Protein AF-A0A4Y7WHW5-F1 (afdb_monomer)

Radius of gyration: 19.83 Å; Cα contacts (8 Å, |Δi|>4): 34; chains: 1; bounding box: 38×21×65 Å

Mean predicted aligned error: 13.25 Å

Secondary structure (DSSP, 8-state):
--------TTTT----TT-STT--GGGGGGEETTEE---HHHHHHHHHHHT--

InterPro domains:
  IPR025413 YpzG-like protein [PF14139] (1-53)

Solvent-accessible surface area (backbone atoms only — not comparable to full-atom values): 3543 Å² total; per-residue (Å²): 138,84,83,83,75,81,75,60,81,72,74,75,70,73,72,67,87,48,78,41,97,71,29,46,80,94,50,44,82,44,34,54,96,26,38,85,40,89,36,71,67,56,57,50,48,53,56,53,54,65,72,76,112

Foldseek 3Di:
DDDPDPPDPVVPPDDPLQPDPQADPVCNQCDDSNHRHHDPVVVVVVVVVVVVD

Organism: NCBI:txid300825

Sequence (53 aa):
MGKEKSQSRFSSLYQDPFMSPRANSKHAFHQVNGETQQSQHNIVLEAQMRKRT

pLDDT: mean 71.89, std 12.62, range [40.75, 94.5]

Structure (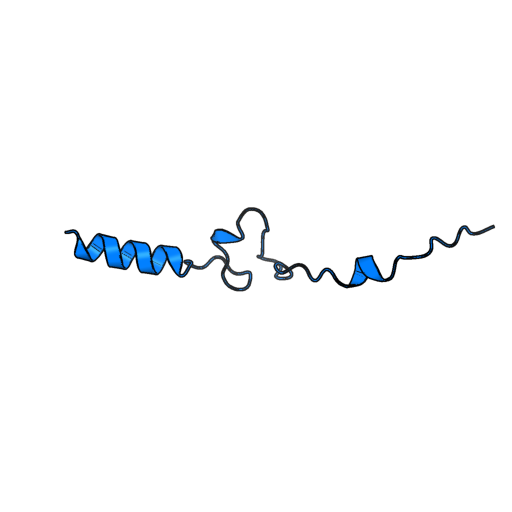mmCIF, N/CA/C/O backbone):
data_AF-A0A4Y7WHW5-F1
#
_entry.id   AF-A0A4Y7WHW5-F1
#
loop_
_atom_site.group_PDB
_atom_site.id
_atom_site.type_symbol
_atom_site.label_atom_id
_atom_site.label_alt_id
_atom_site.label_comp_id
_atom_site.label_asym_id
_atom_site.label_entity_id
_atom_site.label_seq_id
_atom_site.pdbx_PDB_ins_code
_atom_site.Cartn_x
_atom_site.Cartn_y
_atom_site.Cartn_z
_atom_site.occupancy
_atom_site.B_iso_or_equiv
_atom_site.auth_seq_id
_atom_site.auth_comp_id
_atom_site.auth_asym_id
_atom_site.auth_atom_id
_atom_site.pdbx_PDB_model_num
ATOM 1 N N . MET A 1 1 ? 27.846 -11.332 -42.213 1.00 40.75 1 MET A N 1
ATOM 2 C CA . MET A 1 1 ? 27.049 -12.549 -41.944 1.00 40.75 1 MET A CA 1
ATOM 3 C C . MET A 1 1 ? 26.347 -12.370 -40.605 1.00 40.75 1 MET A C 1
ATOM 5 O O . MET A 1 1 ? 26.972 -12.544 -39.566 1.00 40.75 1 MET A O 1
ATOM 9 N N . GLY A 1 2 ? 25.110 -11.870 -40.629 1.00 47.41 2 GLY A N 1
ATOM 10 C CA . GLY A 1 2 ? 24.340 -11.540 -39.427 1.00 47.41 2 GLY A CA 1
ATOM 11 C C . GLY A 1 2 ? 23.687 -12.784 -38.831 1.00 47.41 2 GLY A C 1
ATOM 12 O O . GLY A 1 2 ? 23.123 -13.590 -39.563 1.00 47.41 2 GLY A O 1
ATOM 13 N N . LYS A 1 3 ? 23.784 -12.958 -37.510 1.00 56.12 3 LYS A N 1
ATOM 14 C CA . LYS A 1 3 ? 22.994 -13.960 -36.789 1.00 56.12 3 LYS A CA 1
ATOM 15 C C . LYS A 1 3 ? 21.697 -13.308 -36.338 1.00 56.12 3 LYS A C 1
ATOM 17 O O . LYS A 1 3 ? 21.700 -12.511 -35.402 1.00 56.12 3 LYS A O 1
ATOM 22 N N . GLU A 1 4 ? 20.605 -13.647 -37.006 1.00 61.12 4 GLU A N 1
ATOM 23 C CA . GLU A 1 4 ? 19.268 -13.245 -36.589 1.00 61.12 4 GLU A CA 1
ATOM 24 C C . GLU A 1 4 ? 18.897 -14.045 -35.339 1.00 61.12 4 GLU A C 1
ATOM 26 O O . GLU A 1 4 ? 18.667 -15.254 -35.378 1.00 61.12 4 GLU A O 1
ATOM 31 N N . LYS A 1 5 ? 18.926 -13.375 -34.185 1.00 59.94 5 LYS A N 1
ATOM 32 C CA . LYS A 1 5 ? 18.405 -13.932 -32.939 1.00 59.94 5 LYS A CA 1
ATOM 33 C C . LYS A 1 5 ? 16.888 -13.912 -33.067 1.00 59.94 5 LYS A C 1
ATOM 35 O O . LYS A 1 5 ? 16.296 -12.837 -33.030 1.00 59.94 5 LYS A O 1
ATOM 40 N N . SER A 1 6 ? 16.270 -15.080 -33.229 1.00 60.69 6 SER A N 1
ATOM 41 C CA . SER A 1 6 ? 14.816 -15.217 -33.215 1.00 60.69 6 SER A CA 1
ATOM 42 C C . SER A 1 6 ? 14.294 -14.708 -31.870 1.00 60.69 6 SER A C 1
ATOM 44 O O . SER A 1 6 ? 14.397 -15.401 -30.854 1.00 60.69 6 SER A O 1
ATOM 46 N N . GLN A 1 7 ? 13.800 -13.470 -31.833 1.00 60.28 7 GLN A N 1
ATOM 47 C CA . GLN A 1 7 ? 13.169 -12.931 -30.639 1.00 60.28 7 GLN A CA 1
ATOM 48 C C . GLN A 1 7 ? 11.901 -13.742 -30.379 1.00 60.28 7 GLN A C 1
ATOM 50 O O . GLN A 1 7 ? 10.934 -13.711 -31.139 1.00 60.28 7 GLN A O 1
ATOM 55 N N . SER A 1 8 ? 11.962 -14.545 -29.321 1.00 58.84 8 SER A N 1
ATOM 56 C CA . SER A 1 8 ? 10.836 -15.272 -28.757 1.00 58.84 8 SER A CA 1
ATOM 57 C C . SER A 1 8 ? 9.668 -14.306 -28.556 1.00 58.84 8 SER A C 1
ATOM 59 O O . SER A 1 8 ?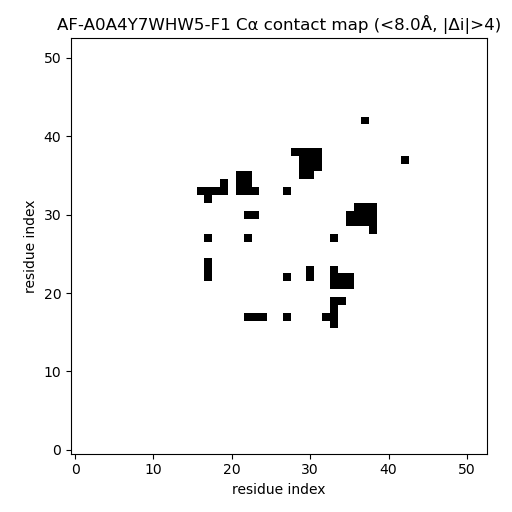 9.771 -13.365 -27.773 1.00 58.84 8 SER A O 1
ATOM 61 N N . ARG A 1 9 ? 8.533 -14.548 -29.226 1.00 57.50 9 ARG A N 1
ATOM 62 C CA . ARG A 1 9 ? 7.312 -13.734 -29.065 1.00 57.50 9 ARG A CA 1
ATOM 63 C C . ARG A 1 9 ? 6.774 -13.721 -27.623 1.00 57.50 9 ARG A C 1
ATOM 65 O O . ARG A 1 9 ? 5.884 -12.939 -27.314 1.00 57.50 9 ARG A O 1
ATOM 72 N N . PHE A 1 10 ? 7.315 -14.564 -26.742 1.00 56.03 10 PHE A N 1
ATOM 73 C CA . PHE A 1 10 ? 6.939 -14.651 -25.333 1.00 56.03 10 PHE A CA 1
ATOM 74 C C . PHE A 1 10 ? 7.661 -13.637 -24.437 1.00 56.03 10 PHE A C 1
ATOM 76 O O . PHE A 1 10 ? 7.185 -13.381 -23.336 1.00 56.03 10 PHE A O 1
ATOM 83 N N . SER A 1 11 ? 8.759 -13.010 -24.880 1.00 56.78 11 SER A N 1
ATOM 84 C CA . SER A 1 11 ? 9.428 -11.971 -24.077 1.00 56.78 11 SER A CA 1
ATOM 85 C C . SER A 1 11 ? 8.679 -10.633 -24.065 1.00 56.78 11 SER A C 1
ATOM 87 O O . SER A 1 11 ? 9.016 -9.760 -23.276 1.00 56.78 11 SER A O 1
ATOM 89 N N . SER A 1 12 ? 7.678 -10.459 -24.934 1.00 57.19 12 SER A N 1
ATOM 90 C CA . SER A 1 12 ? 6.950 -9.194 -25.122 1.00 57.19 12 SER A CA 1
ATOM 91 C C . SER A 1 12 ? 5.618 -9.113 -24.362 1.00 57.19 12 SER A C 1
ATOM 93 O O . SER A 1 12 ? 4.933 -8.099 -24.467 1.00 57.19 12 SER A O 1
ATOM 95 N N . LEU A 1 13 ? 5.220 -10.165 -23.636 1.00 63.72 13 LEU A N 1
ATOM 96 C CA . LEU A 1 13 ? 3.946 -10.199 -22.899 1.00 63.72 13 LEU A CA 1
ATOM 97 C C . LEU A 1 13 ? 4.090 -9.834 -21.418 1.00 63.72 13 LEU A C 1
ATOM 99 O O . LEU A 1 13 ? 3.085 -9.637 -20.740 1.00 63.72 13 LEU A O 1
ATOM 103 N N . TYR A 1 14 ? 5.320 -9.745 -20.905 1.00 68.12 14 TYR A N 1
ATOM 104 C CA . TYR A 1 14 ? 5.550 -9.295 -19.539 1.00 68.12 14 TYR A CA 1
ATOM 105 C C . TYR A 1 14 ? 5.408 -7.771 -19.487 1.00 68.12 14 TYR A C 1
ATOM 107 O O . TYR A 1 14 ? 6.355 -7.036 -19.762 1.00 68.12 14 TYR A O 1
ATOM 115 N N . GLN A 1 15 ? 4.200 -7.297 -19.176 1.00 68.62 15 GLN A N 1
ATOM 116 C CA . GLN A 1 15 ? 4.013 -5.932 -18.702 1.00 68.62 15 GLN A CA 1
ATOM 117 C C . GLN A 1 15 ? 4.379 -5.899 -17.226 1.00 68.62 15 GLN A C 1
ATOM 119 O O . GLN A 1 15 ? 3.710 -6.515 -16.397 1.00 68.62 15 GLN A O 1
ATOM 124 N N . ASP A 1 16 ? 5.467 -5.204 -16.915 1.00 69.06 16 ASP A N 1
ATOM 125 C CA . ASP A 1 16 ? 5.833 -4.945 -15.533 1.00 69.06 16 ASP A CA 1
ATOM 126 C C . ASP A 1 16 ? 4.689 -4.148 -14.871 1.00 69.06 16 ASP A C 1
ATOM 128 O O . ASP A 1 16 ? 4.298 -3.096 -15.382 1.00 69.06 16 ASP A O 1
ATOM 132 N N . PRO A 1 17 ? 4.114 -4.609 -13.751 1.00 64.06 17 PRO A N 1
ATOM 133 C CA . PRO A 1 17 ? 3.115 -3.830 -13.021 1.00 64.06 17 PRO A CA 1
ATOM 134 C C . PRO A 1 17 ? 3.684 -2.519 -12.439 1.00 64.06 17 PRO A C 1
ATOM 136 O O . PRO A 1 17 ? 2.924 -1.674 -11.969 1.00 64.06 17 PRO A O 1
ATOM 139 N N . PHE A 1 18 ? 5.006 -2.319 -12.488 1.00 65.06 18 PHE A N 1
ATOM 140 C CA . PHE A 1 18 ? 5.733 -1.167 -11.956 1.00 65.06 18 PHE A CA 1
ATOM 141 C C . PHE A 1 18 ? 6.280 -0.234 -13.057 1.00 65.06 18 PHE A C 1
ATOM 143 O O . PHE A 1 18 ? 7.389 0.276 -12.950 1.00 65.06 18 PHE A O 1
ATOM 150 N N . MET A 1 19 ? 5.505 0.043 -14.114 1.00 65.69 19 MET A N 1
ATOM 151 C CA . MET A 1 19 ? 5.909 0.973 -15.196 1.00 65.69 19 MET A CA 1
ATOM 152 C C . MET A 1 19 ? 5.901 2.463 -14.811 1.00 65.69 19 MET A C 1
ATOM 154 O O . MET A 1 19 ? 6.321 3.307 -15.603 1.00 65.69 19 MET A O 1
ATOM 158 N N . SER A 1 20 ? 5.433 2.818 -13.611 1.00 68.56 20 SER A N 1
ATOM 159 C CA . SER A 1 20 ? 5.539 4.195 -13.115 1.00 68.56 20 SER A CA 1
ATOM 160 C C . SER A 1 20 ? 7.004 4.522 -12.788 1.00 68.56 20 SER A C 1
ATOM 162 O O . SER A 1 20 ? 7.668 3.713 -12.142 1.00 68.56 20 SER A O 1
ATOM 164 N N . PRO A 1 21 ? 7.514 5.726 -13.118 1.00 67.31 21 PRO A N 1
ATOM 165 C CA . PRO A 1 21 ? 8.863 6.161 -12.733 1.00 67.31 21 PRO A CA 1
ATOM 166 C C . PRO A 1 21 ? 9.139 6.103 -11.223 1.00 67.31 21 PRO A C 1
ATOM 168 O O . PRO A 1 21 ? 10.292 6.148 -10.801 1.00 67.31 21 PRO A O 1
ATOM 171 N N . ARG A 1 22 ? 8.083 6.053 -10.400 1.00 68.88 22 ARG A N 1
ATOM 172 C CA . ARG A 1 22 ? 8.162 5.949 -8.936 1.00 68.88 22 ARG A CA 1
ATOM 173 C C . ARG A 1 22 ? 7.871 4.546 -8.409 1.00 68.88 22 ARG A C 1
ATOM 175 O O . ARG A 1 22 ? 7.991 4.315 -7.205 1.00 68.88 22 ARG A O 1
ATOM 182 N N . ALA A 1 23 ? 7.504 3.614 -9.280 1.00 70.81 23 ALA A N 1
ATOM 183 C CA . ALA A 1 23 ? 7.261 2.246 -8.884 1.00 70.81 23 ALA A CA 1
ATOM 184 C C . ALA A 1 23 ? 8.589 1.501 -8.681 1.00 70.81 23 ALA A C 1
ATOM 186 O O . ALA A 1 23 ? 9.568 1.693 -9.397 1.00 70.81 23 ALA A O 1
ATOM 187 N N . ASN A 1 24 ? 8.648 0.691 -7.631 1.00 74.75 24 ASN A N 1
ATOM 188 C CA . ASN A 1 24 ? 9.837 -0.022 -7.198 1.00 74.75 24 ASN A CA 1
ATOM 189 C C . ASN A 1 24 ? 9.404 -1.407 -6.733 1.00 74.75 24 ASN A C 1
ATOM 191 O O . ASN A 1 24 ? 8.730 -1.548 -5.712 1.00 74.75 24 ASN A O 1
ATOM 195 N N . SER A 1 25 ? 9.846 -2.431 -7.458 1.00 72.62 25 SER A N 1
ATOM 196 C CA . SER A 1 25 ? 9.483 -3.825 -7.204 1.00 72.62 25 SER A CA 1
ATOM 197 C C . SER A 1 25 ? 9.845 -4.310 -5.794 1.00 72.62 25 SER A C 1
ATOM 199 O O . SER A 1 25 ? 9.116 -5.125 -5.232 1.00 72.62 25 SER A O 1
ATOM 201 N N . LYS A 1 26 ? 10.901 -3.774 -5.160 1.00 80.56 26 LYS A N 1
ATOM 202 C CA . LYS A 1 26 ? 11.261 -4.108 -3.765 1.00 80.56 26 LYS A CA 1
ATOM 203 C C . LYS A 1 26 ? 10.267 -3.566 -2.737 1.00 80.56 26 LYS A C 1
ATOM 205 O O . LYS A 1 26 ? 10.188 -4.094 -1.633 1.00 80.56 26 LYS A O 1
ATOM 210 N N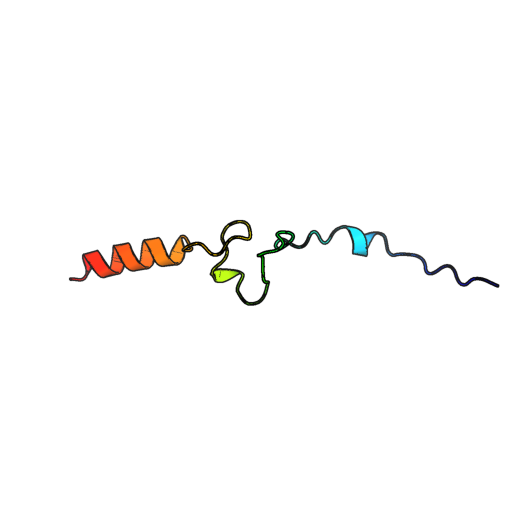 . HIS A 1 27 ? 9.520 -2.523 -3.090 1.00 74.12 27 HIS A N 1
ATOM 211 C CA . HIS A 1 27 ? 8.532 -1.875 -2.228 1.00 74.12 27 HIS A CA 1
ATOM 212 C C . HIS A 1 27 ? 7.104 -2.025 -2.762 1.00 74.12 27 HIS A C 1
ATOM 214 O O . HIS A 1 27 ? 6.213 -1.308 -2.316 1.00 74.12 27 HIS A O 1
ATOM 220 N N . ALA A 1 28 ? 6.868 -2.988 -3.659 1.00 72.06 28 ALA A N 1
ATOM 221 C CA . ALA A 1 28 ? 5.573 -3.275 -4.271 1.00 72.06 28 ALA A CA 1
ATOM 222 C C . ALA A 1 28 ? 4.420 -3.373 -3.262 1.00 72.06 28 ALA A C 1
ATOM 224 O O . ALA A 1 28 ? 3.328 -2.879 -3.510 1.00 72.06 28 ALA A O 1
ATOM 225 N N . PHE A 1 29 ? 4.673 -3.965 -2.092 1.00 72.25 29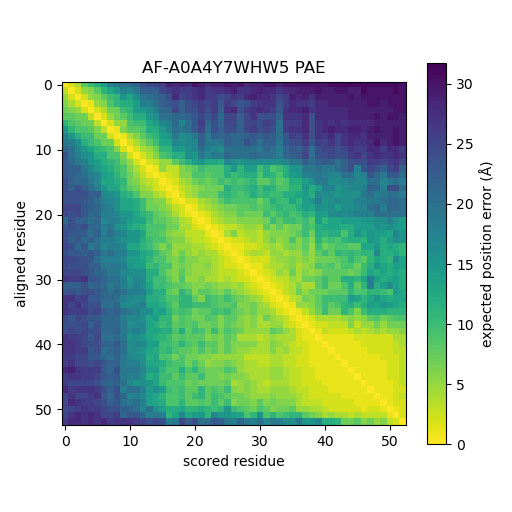 PHE A N 1
ATOM 226 C CA . PHE A 1 29 ? 3.674 -4.112 -1.030 1.00 72.25 29 PHE A CA 1
ATOM 227 C C . PHE A 1 29 ? 3.165 -2.771 -0.467 1.00 72.25 29 PHE A C 1
ATOM 229 O O . PHE A 1 29 ? 2.033 -2.676 0.006 1.00 72.25 29 PHE A O 1
ATOM 236 N N . HIS A 1 30 ? 3.997 -1.730 -0.522 1.00 71.19 30 HIS A N 1
ATOM 237 C CA . HIS A 1 30 ? 3.664 -0.368 -0.102 1.00 71.19 30 HIS A CA 1
ATOM 238 C C . HIS A 1 30 ? 3.225 0.522 -1.271 1.00 71.19 30 HIS A C 1
ATOM 240 O O . HIS A 1 30 ? 3.019 1.718 -1.076 1.00 71.19 30 HIS A O 1
ATOM 246 N N . GLN A 1 31 ? 3.133 -0.027 -2.485 1.00 71.75 31 GLN A N 1
ATOM 247 C CA . GLN A 1 31 ? 2.754 0.723 -3.670 1.00 71.75 31 GLN A CA 1
ATOM 248 C C . GLN A 1 31 ? 1.333 0.367 -4.097 1.00 71.75 31 GLN A C 1
ATOM 250 O O . GLN A 1 31 ? 1.017 -0.792 -4.351 1.00 71.75 31 GLN A O 1
ATOM 255 N N . VAL A 1 32 ? 0.478 1.380 -4.208 1.00 67.19 32 VAL A N 1
ATOM 256 C CA . VAL A 1 32 ? -0.853 1.268 -4.814 1.00 67.19 32 VAL A CA 1
ATOM 257 C C . VAL A 1 32 ? -0.751 1.916 -6.188 1.00 67.19 32 VAL A C 1
ATOM 259 O O . VAL A 1 32 ? -0.380 3.081 -6.292 1.00 67.19 32 VAL A O 1
ATOM 262 N N . ASN A 1 33 ? -1.010 1.154 -7.254 1.00 68.19 33 ASN A N 1
ATOM 263 C CA . ASN A 1 33 ? -0.932 1.635 -8.644 1.00 68.19 33 ASN A CA 1
ATOM 264 C C . ASN A 1 33 ? 0.417 2.291 -9.030 1.00 68.19 33 ASN A C 1
ATOM 266 O O . ASN A 1 33 ? 0.466 3.161 -9.894 1.00 68.19 33 ASN A O 1
ATOM 270 N N . GLY A 1 34 ? 1.522 1.886 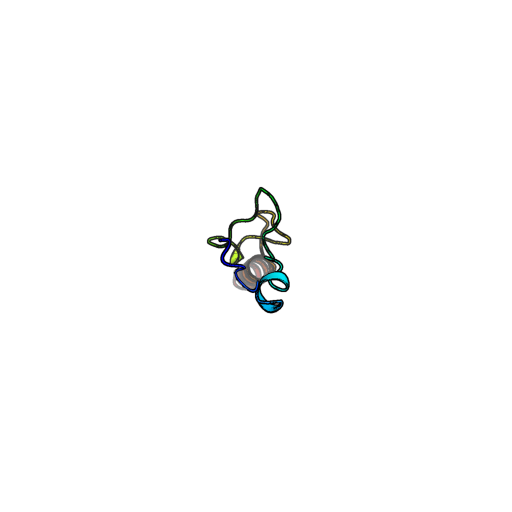-8.394 1.00 64.31 34 GLY A N 1
ATOM 271 C CA . GLY A 1 34 ? 2.853 2.439 -8.669 1.00 64.31 34 GLY A CA 1
ATOM 272 C C . GLY A 1 34 ? 3.178 3.75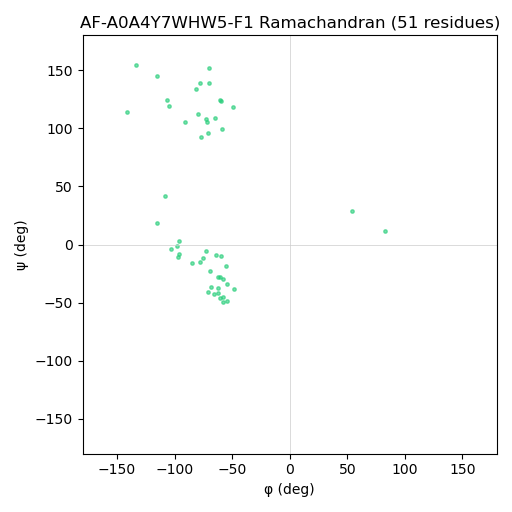7 -7.953 1.00 64.31 34 GLY A C 1
ATOM 273 O O . GLY A 1 34 ? 4.192 4.381 -8.271 1.00 64.31 34 GLY A O 1
ATOM 274 N N . GLU A 1 35 ? 2.361 4.163 -6.978 1.00 68.62 35 GLU A N 1
ATOM 275 C CA . GLU A 1 35 ? 2.648 5.257 -6.047 1.00 68.62 35 GLU A CA 1
ATOM 276 C C . GLU A 1 35 ? 2.767 4.735 -4.613 1.00 68.62 35 GLU A C 1
ATOM 278 O O . GLU A 1 35 ? 2.071 3.800 -4.221 1.00 68.62 35 GLU A O 1
ATOM 283 N N . THR A 1 36 ? 3.652 5.334 -3.812 1.00 69.44 36 THR A N 1
ATOM 284 C CA . THR A 1 36 ? 3.807 4.988 -2.393 1.00 69.44 36 THR A CA 1
ATOM 285 C C . THR A 1 36 ? 2.588 5.486 -1.615 1.00 69.44 36 THR A C 1
ATOM 287 O O . THR A 1 36 ? 2.529 6.648 -1.218 1.00 69.44 36 THR A O 1
ATOM 290 N N . GLN A 1 37 ? 1.611 4.609 -1.400 1.00 73.69 37 GLN A N 1
ATOM 291 C CA . GLN A 1 37 ? 0.377 4.892 -0.670 1.00 73.69 37 GLN A CA 1
ATOM 292 C C . GLN A 1 37 ? 0.109 3.768 0.332 1.00 73.69 37 GLN A C 1
ATOM 294 O O . GLN A 1 37 ? 0.559 2.634 0.174 1.00 73.69 37 GLN A O 1
ATOM 299 N N . GLN A 1 38 ? -0.627 4.076 1.397 1.00 79.56 38 GLN A N 1
ATOM 300 C CA . GLN A 1 38 ? -1.014 3.073 2.377 1.00 79.56 38 GLN A CA 1
ATOM 301 C C . GLN A 1 38 ? -1.840 1.956 1.719 1.00 79.56 38 GLN A C 1
ATOM 303 O O . GLN A 1 38 ? -2.882 2.210 1.119 1.00 79.56 38 GLN A O 1
ATOM 308 N N . SER A 1 39 ? -1.380 0.709 1.847 1.00 81.38 39 SER A N 1
ATOM 309 C CA . SER A 1 39 ? -2.101 -0.447 1.319 1.00 81.38 39 SER A CA 1
ATOM 310 C C . SER A 1 39 ? -3.383 -0.715 2.115 1.00 81.38 39 SER A C 1
ATOM 312 O O . SER A 1 39 ? -3.459 -0.455 3.320 1.00 81.38 39 SER A O 1
ATOM 314 N N . GLN A 1 40 ? -4.389 -1.304 1.459 1.00 82.19 40 GLN A N 1
ATOM 315 C CA . GLN A 1 40 ? -5.663 -1.678 2.090 1.00 82.19 40 GLN A CA 1
ATOM 316 C C . GLN A 1 40 ? -5.469 -2.562 3.333 1.00 82.19 40 GLN A C 1
ATOM 318 O O . GLN A 1 40 ? -6.212 -2.436 4.305 1.00 82.19 40 GLN A O 1
ATOM 323 N N . HIS A 1 41 ? -4.445 -3.421 3.321 1.00 86.19 41 HIS A N 1
ATOM 324 C CA . HIS A 1 41 ? -4.036 -4.224 4.472 1.00 86.19 41 HIS A CA 1
ATOM 325 C C . HIS A 1 41 ? -3.759 -3.353 5.705 1.00 86.19 41 HIS A C 1
ATOM 327 O O . HIS A 1 41 ? -4.288 -3.619 6.781 1.00 86.19 41 HIS A O 1
ATOM 333 N N . ASN A 1 42 ? -2.972 -2.287 5.542 1.00 87.81 42 ASN A N 1
ATOM 334 C CA . ASN A 1 42 ? -2.604 -1.398 6.641 1.00 87.81 42 ASN A CA 1
ATOM 335 C C . ASN A 1 42 ? -3.812 -0.602 7.149 1.00 87.81 42 ASN A C 1
ATOM 337 O O . ASN A 1 42 ? -3.968 -0.453 8.356 1.00 87.81 42 ASN A O 1
ATOM 341 N N . ILE A 1 43 ? -4.712 -0.183 6.254 1.00 88.25 43 ILE A N 1
ATOM 342 C CA . ILE A 1 43 ? -5.972 0.482 6.628 1.00 88.25 43 ILE 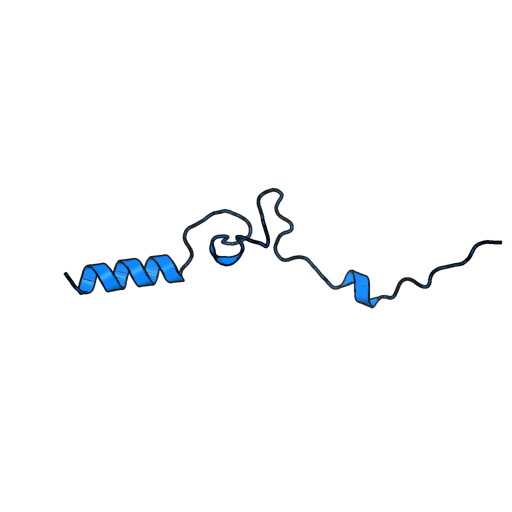A CA 1
ATOM 343 C C . ILE A 1 43 ? -6.835 -0.441 7.505 1.00 88.25 43 ILE A C 1
ATOM 345 O O . ILE A 1 43 ? -7.353 -0.027 8.544 1.00 88.25 43 ILE A O 1
ATOM 349 N N . VAL A 1 44 ? -6.981 -1.712 7.113 1.00 90.25 44 VAL A N 1
ATOM 350 C CA . VAL A 1 44 ? -7.742 -2.702 7.894 1.00 90.25 44 VAL A CA 1
ATOM 351 C C . VAL A 1 44 ? -7.062 -2.983 9.231 1.00 90.25 44 VAL A C 1
ATOM 353 O O . VAL A 1 44 ? -7.745 -3.041 10.254 1.00 90.25 44 VAL A O 1
ATOM 356 N N . LEU A 1 45 ? -5.735 -3.127 9.238 1.00 93.00 45 LEU A N 1
ATOM 357 C CA . LEU A 1 45 ? -4.958 -3.345 10.454 1.00 93.00 45 LEU A CA 1
ATOM 358 C C . LEU A 1 45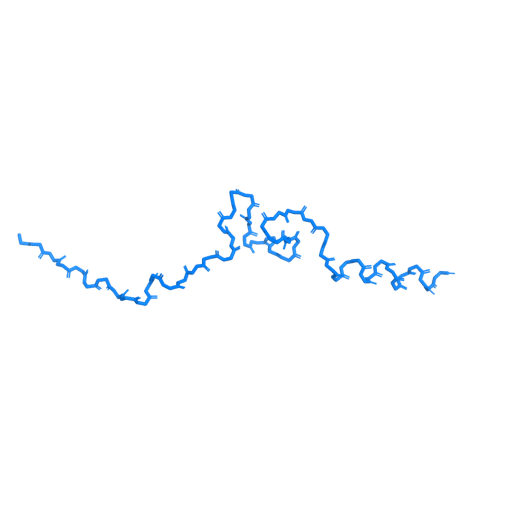 ? -5.172 -2.203 11.455 1.00 93.00 45 LEU A C 1
ATOM 360 O O . LEU A 1 45 ? -5.517 -2.460 12.606 1.00 93.00 45 LEU A O 1
ATOM 364 N N . GLU A 1 46 ? -5.053 -0.949 11.018 1.00 93.38 46 GLU A N 1
ATOM 365 C CA . GLU A 1 46 ? -5.310 0.222 11.862 1.00 93.38 46 GLU A CA 1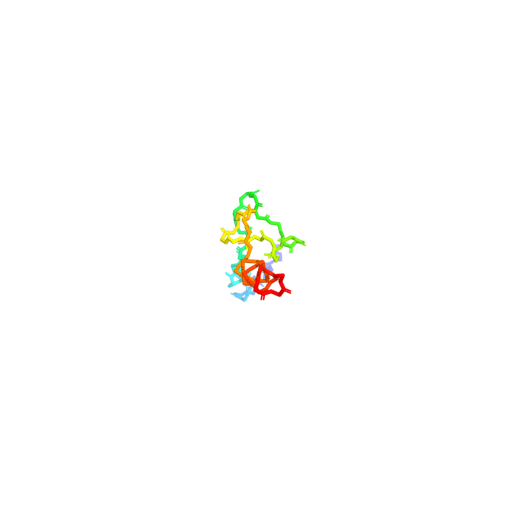
ATOM 366 C C . GLU A 1 46 ? -6.733 0.228 12.426 1.00 93.38 46 GLU A C 1
ATOM 368 O O . GLU A 1 46 ? -6.928 0.444 13.624 1.00 93.38 46 GLU A O 1
ATOM 373 N N . ALA A 1 47 ? -7.732 -0.058 11.587 1.00 94.50 47 ALA A N 1
ATOM 374 C CA . ALA A 1 47 ? -9.123 -0.132 12.020 1.00 94.50 47 ALA A CA 1
ATOM 375 C C . ALA A 1 47 ? -9.352 -1.241 13.062 1.00 94.50 47 ALA A C 1
ATOM 377 O O . ALA A 1 47 ? -10.126 -1.054 13.999 1.00 94.50 47 ALA A O 1
ATOM 378 N N . GLN A 1 48 ? -8.683 -2.389 12.926 1.00 93.75 48 GLN A N 1
ATOM 379 C CA . GLN A 1 48 ? -8.757 -3.480 13.898 1.00 93.75 48 GLN A CA 1
ATOM 380 C C . GLN A 1 48 ? -8.048 -3.139 15.210 1.00 93.75 48 GLN A C 1
ATOM 382 O O . GLN A 1 48 ? -8.586 -3.441 16.273 1.00 93.75 48 GLN A O 1
ATOM 387 N N . MET A 1 49 ? -6.877 -2.498 15.161 1.00 92.56 49 MET A N 1
ATOM 388 C CA . MET A 1 49 ? -6.163 -2.079 16.371 1.00 92.56 49 MET A CA 1
ATOM 389 C C . MET A 1 49 ? -6.973 -1.063 17.180 1.00 92.56 49 MET A C 1
ATOM 391 O O . MET A 1 49 ? -7.079 -1.216 18.391 1.00 92.56 49 MET A O 1
ATOM 395 N N . ARG A 1 50 ? -7.625 -0.096 16.518 1.00 90.38 50 ARG A N 1
ATOM 396 C CA . ARG A 1 50 ? -8.517 0.877 17.179 1.00 90.38 50 ARG A CA 1
ATOM 397 C C . ARG A 1 50 ? -9.706 0.236 17.895 1.00 90.38 50 ARG A C 1
ATOM 399 O O . ARG A 1 50 ? -10.214 0.812 18.841 1.00 90.38 50 ARG A O 1
ATOM 406 N N . LYS A 1 51 ? -10.172 -0.934 17.447 1.00 92.38 51 LYS A N 1
ATOM 407 C CA . LYS A 1 51 ? -11.263 -1.674 18.109 1.00 92.38 51 LYS A CA 1
ATOM 408 C C . LYS A 1 51 ? -10.810 -2.435 19.357 1.00 92.38 51 LYS A C 1
ATOM 410 O O . LYS A 1 51 ? -11.656 -2.946 20.081 1.00 92.38 51 LYS A O 1
ATOM 415 N N . ARG A 1 52 ? -9.499 -2.609 19.548 1.00 83.06 52 ARG A N 1
ATOM 416 C CA . ARG A 1 52 ? -8.916 -3.411 20.636 1.00 83.06 52 ARG A CA 1
ATOM 417 C C . ARG A 1 52 ? -8.498 -2.578 21.851 1.00 83.06 52 ARG A C 1
ATOM 419 O O . ARG A 1 52 ? -8.119 -3.171 22.856 1.00 83.06 52 ARG A O 1
ATOM 426 N N . THR A 1 53 ? -8.542 -1.254 21.738 1.00 68.38 53 THR A N 1
ATOM 427 C CA . THR A 1 53 ? -8.337 -0.277 22.819 1.00 68.38 53 THR A CA 1
ATOM 428 C C . THR A 1 53 ? -9.674 0.250 23.293 1.00 68.38 53 THR A C 1
ATOM 430 O O . THR A 1 53 ? -9.870 0.312 24.522 1.00 68.38 53 THR A O 1
#